Protein AF-A0A7I4YW55-F1 (afdb_monomer_lite)

Radius of gyration: 33.71 Å; chains: 1; bounding box: 64×47×81 Å

Organism: Haemonchus contortus (NCBI:txid6289)

Structure (mmCIF, N/CA/C/O backbone):
data_AF-A0A7I4YW55-F1
#
_entry.id   AF-A0A7I4YW55-F1
#
loop_
_atom_site.group_PDB
_atom_site.id
_atom_site.type_symbol
_atom_site.label_atom_id
_atom_site.label_alt_id
_atom_site.label_comp_id
_atom_site.label_asym_id
_atom_site.label_entity_id
_atom_site.label_seq_id
_atom_site.pdbx_PDB_ins_code
_atom_site.Cartn_x
_atom_site.Cartn_y
_atom_site.Cartn_z
_atom_site.occupancy
_atom_site.B_iso_or_equiv
_atom_site.auth_seq_id
_atom_site.auth_comp_id
_atom_site.auth_asym_id
_atom_site.auth_atom_id
_atom_site.pdbx_PDB_model_num
ATOM 1 N N . MET A 1 1 ? -42.535 26.152 24.241 1.00 32.75 1 MET A N 1
ATOM 2 C CA . MET A 1 1 ? -41.385 25.403 24.798 1.00 32.75 1 MET A CA 1
ATOM 3 C C . MET A 1 1 ? -41.310 24.039 24.128 1.00 32.75 1 MET A C 1
ATOM 5 O O . MET A 1 1 ? -42.158 23.196 24.385 1.00 32.75 1 MET A O 1
ATOM 9 N N . LEU A 1 2 ? -40.357 23.842 23.216 1.00 32.75 2 LEU A N 1
ATOM 10 C CA . LEU A 1 2 ? -40.180 22.578 22.496 1.00 32.75 2 LEU A CA 1
ATOM 11 C C . LEU A 1 2 ? -39.325 21.624 23.342 1.00 32.75 2 LEU A C 1
ATOM 13 O O . LEU A 1 2 ? -38.104 21.754 23.395 1.00 32.75 2 LEU A O 1
ATOM 17 N N . PHE A 1 3 ? -39.969 20.674 24.020 1.00 34.28 3 PHE A N 1
ATOM 18 C CA . PHE A 1 3 ? -39.283 19.547 24.648 1.00 34.28 3 PHE A CA 1
ATOM 19 C C . PHE A 1 3 ? -38.858 18.561 23.559 1.00 34.28 3 PHE A C 1
ATOM 21 O O . PHE A 1 3 ? -39.642 17.727 23.108 1.00 34.28 3 PHE A O 1
ATOM 28 N N . TYR A 1 4 ? -37.603 18.642 23.126 1.00 39.16 4 TYR A N 1
ATOM 29 C CA . TYR A 1 4 ? -37.009 17.585 22.318 1.00 39.16 4 TYR A CA 1
ATOM 30 C C . TYR A 1 4 ? -36.912 16.320 23.177 1.00 39.16 4 TYR A C 1
ATOM 32 O O . TYR A 1 4 ? -36.088 16.223 24.087 1.00 39.16 4 TYR A O 1
ATOM 40 N N . ARG A 1 5 ? -37.770 15.334 22.898 1.00 37.00 5 ARG A N 1
ATOM 41 C CA . ARG A 1 5 ? -37.634 13.971 23.418 1.00 37.00 5 ARG A CA 1
ATOM 42 C C . ARG A 1 5 ? -36.370 13.379 22.796 1.00 37.00 5 ARG A C 1
ATOM 44 O O . ARG A 1 5 ? -36.389 12.927 21.654 1.00 37.00 5 ARG A O 1
ATOM 51 N N . ILE A 1 6 ? -35.255 13.452 23.525 1.00 53.69 6 ILE A N 1
ATOM 52 C CA . ILE A 1 6 ? -33.963 12.906 23.098 1.00 53.69 6 ILE A CA 1
ATOM 53 C C . ILE A 1 6 ? -34.124 11.389 22.997 1.00 53.69 6 ILE A C 1
ATOM 55 O O . ILE A 1 6 ? -34.084 10.665 23.989 1.00 53.69 6 ILE A O 1
ATOM 59 N N . VAL A 1 7 ? -34.351 10.909 21.776 1.00 50.41 7 VAL A N 1
ATOM 60 C CA . VAL A 1 7 ? -34.231 9.496 21.430 1.00 50.41 7 VAL A CA 1
ATOM 61 C C . VAL A 1 7 ? -32.797 9.098 21.755 1.00 50.41 7 VAL A C 1
ATOM 63 O O . VAL A 1 7 ? -31.856 9.651 21.181 1.00 50.41 7 VAL A O 1
ATOM 66 N N . ILE A 1 8 ? -32.626 8.173 22.701 1.00 50.66 8 ILE A N 1
ATOM 67 C CA . ILE A 1 8 ? -31.319 7.627 23.067 1.00 50.66 8 ILE A CA 1
ATOM 68 C C . ILE A 1 8 ? -30.739 6.978 21.808 1.00 50.66 8 ILE A C 1
ATOM 70 O O . ILE A 1 8 ? -31.124 5.876 21.415 1.00 50.66 8 ILE A O 1
ATOM 74 N N . ARG A 1 9 ? -29.829 7.683 21.130 1.00 51.44 9 ARG A N 1
ATOM 75 C CA . ARG A 1 9 ? -29.042 7.090 20.051 1.00 51.44 9 ARG A CA 1
ATOM 76 C C . ARG A 1 9 ? -28.174 5.987 20.666 1.00 51.44 9 ARG A C 1
ATOM 78 O O . ARG A 1 9 ? -27.752 6.079 21.815 1.00 51.44 9 ARG A O 1
ATOM 85 N N . LYS A 1 10 ? -27.877 4.947 19.881 1.00 56.53 10 LYS A N 1
ATOM 86 C CA . LYS A 1 10 ? -27.008 3.808 20.251 1.00 56.53 10 LYS A CA 1
ATOM 87 C C . LYS A 1 10 ? -25.662 4.237 20.869 1.00 56.53 10 LYS A C 1
ATOM 89 O O . LYS A 1 10 ? -25.044 3.461 21.594 1.00 56.53 10 LYS A O 1
ATOM 94 N N . ASP A 1 11 ? -25.233 5.469 20.598 1.00 68.25 11 ASP A N 1
ATOM 95 C CA . ASP A 1 11 ? -24.058 6.102 21.179 1.00 68.25 11 ASP A CA 1
ATOM 96 C C . ASP A 1 11 ? -24.446 7.121 22.268 1.00 68.25 11 ASP A C 1
ATOM 98 O O . ASP A 1 11 ? -25.152 8.094 22.008 1.00 68.25 11 ASP A O 1
ATOM 102 N N . ARG A 1 12 ? -23.976 6.889 23.499 1.00 81.38 12 ARG A N 1
ATOM 103 C CA . ARG A 1 12 ? -24.357 7.643 24.714 1.00 81.38 12 ARG A CA 1
ATOM 104 C C . ARG A 1 12 ? -23.595 8.963 24.883 1.00 81.38 12 ARG A C 1
ATOM 106 O O . ARG A 1 12 ? -24.107 9.916 25.464 1.00 81.38 12 ARG A O 1
ATOM 113 N N . ARG A 1 13 ? -22.371 9.018 24.355 1.00 83.38 13 ARG A N 1
ATOM 114 C CA . ARG A 1 13 ? -21.443 10.152 24.478 1.00 83.38 13 ARG A CA 1
ATOM 115 C C . ARG A 1 13 ? -21.935 11.468 23.858 1.00 83.38 13 ARG A C 1
ATOM 117 O O . ARG A 1 13 ? -21.780 12.489 24.523 1.00 83.38 13 ARG A O 1
ATOM 124 N N . PRO A 1 14 ? -22.544 11.499 22.654 1.00 87.56 14 PRO A N 1
ATOM 125 C CA . PRO A 1 14 ? -23.037 12.755 22.083 1.00 87.56 14 PRO A CA 1
ATOM 126 C C . PRO A 1 14 ? -24.177 13.371 22.903 1.00 87.56 14 PRO A C 1
ATOM 128 O O . PRO A 1 14 ? -24.221 14.586 23.060 1.00 87.56 14 PRO A O 1
ATOM 131 N N . SER A 1 15 ? -25.059 12.554 23.486 1.00 87.00 15 SER A N 1
ATOM 132 C CA . SER A 1 15 ? -26.139 13.047 24.351 1.00 87.00 15 SER A CA 1
ATOM 133 C C . SER A 1 15 ? -25.604 13.653 25.651 1.00 87.00 15 SER A C 1
ATOM 135 O O . SER A 1 15 ? -26.090 14.692 26.084 1.00 87.00 15 SER A O 1
ATOM 137 N N . ILE A 1 16 ? -24.571 13.048 26.249 1.00 87.81 16 ILE A N 1
ATOM 138 C CA . ILE A 1 16 ? -23.888 13.612 27.425 1.00 87.81 16 ILE A CA 1
ATOM 139 C C . ILE A 1 16 ? -23.195 14.931 27.060 1.00 87.81 16 ILE A C 1
ATOM 141 O O . ILE A 1 16 ? -23.304 15.895 27.810 1.00 87.81 16 ILE A O 1
ATOM 145 N N . LEU A 1 17 ? -22.527 14.992 25.903 1.00 88.31 17 LEU A N 1
ATOM 146 C CA . LEU A 1 17 ? -21.853 16.202 25.429 1.00 88.31 17 LEU A CA 1
ATOM 147 C C . LEU A 1 17 ? -22.834 17.360 25.213 1.00 88.31 17 LEU A C 1
ATOM 149 O O . LEU A 1 17 ? -22.568 18.469 25.658 1.00 88.31 17 LEU A O 1
ATOM 153 N N . GLN A 1 18 ? -23.980 17.096 24.582 1.00 88.62 18 GLN A N 1
ATOM 154 C CA . GLN A 1 18 ? -25.014 18.106 24.352 1.00 88.62 18 GLN A CA 1
ATOM 155 C C . GLN A 1 18 ? -25.550 18.685 25.669 1.00 88.62 18 GLN A C 1
ATOM 157 O O . GLN A 1 18 ? -25.711 19.895 25.787 1.00 88.62 18 GLN A O 1
ATOM 162 N N . LEU A 1 19 ? -25.793 17.832 26.668 1.00 88.06 19 LEU A N 1
ATOM 163 C CA . LEU A 1 19 ? -26.261 18.274 27.984 1.00 88.06 19 LEU A CA 1
ATOM 164 C C . LEU A 1 19 ? -25.170 19.000 28.780 1.00 88.06 19 LEU A C 1
ATOM 166 O O . LEU A 1 19 ? -25.476 19.918 29.534 1.00 88.06 19 LEU A O 1
ATOM 170 N N . LEU A 1 20 ? -23.904 18.622 28.599 1.00 87.56 20 LEU A N 1
ATOM 171 C CA . LEU A 1 20 ? -22.777 19.320 29.211 1.00 87.56 20 LEU A CA 1
ATOM 172 C C . LEU A 1 20 ? -22.567 20.716 28.605 1.00 87.56 20 LEU A C 1
ATOM 174 O O . LEU A 1 20 ? -22.292 21.652 29.346 1.00 87.56 20 LEU A O 1
ATOM 178 N N . LEU A 1 21 ? -22.742 20.868 27.287 1.00 87.50 21 LEU A N 1
ATOM 179 C CA . LEU A 1 21 ? -22.741 22.175 26.613 1.00 87.50 21 LEU A CA 1
ATOM 180 C C . LEU A 1 21 ? -23.926 23.049 27.045 1.00 87.50 21 LEU A C 1
ATOM 182 O O . LEU A 1 21 ? -23.800 24.265 27.086 1.00 87.50 21 LEU A O 1
ATOM 186 N N . ALA A 1 22 ? -25.052 22.432 27.405 1.00 87.69 22 ALA A N 1
ATOM 187 C CA . ALA A 1 22 ? -26.197 23.100 28.023 1.00 87.69 22 ALA A CA 1
ATOM 188 C C . ALA A 1 22 ? -26.031 23.321 29.546 1.00 87.69 22 ALA A C 1
ATOM 190 O O . ALA A 1 22 ? -27.024 23.514 30.243 1.00 87.69 22 ALA A O 1
ATOM 191 N N . GLU A 1 23 ? -24.801 23.222 30.069 1.00 86.25 23 GLU A N 1
ATOM 192 C CA . GLU A 1 23 ? -24.417 23.453 31.474 1.00 86.25 23 GLU A CA 1
ATOM 193 C C . GLU A 1 23 ? -25.184 22.615 32.515 1.00 86.25 23 GLU A C 1
ATOM 195 O O . GLU A 1 23 ? -25.274 22.955 33.698 1.00 86.25 23 GLU A O 1
ATOM 200 N N . CYS A 1 24 ? -25.717 21.459 32.113 1.00 84.56 24 CYS A N 1
ATOM 201 C CA . CYS A 1 24 ? -26.419 20.573 33.033 1.00 84.56 24 CYS A CA 1
ATOM 202 C C . CYS A 1 24 ? -25.446 19.883 34.000 1.00 84.56 24 CYS A C 1
ATOM 204 O O . CYS A 1 24 ? -24.388 19.375 33.621 1.00 84.56 24 CYS A O 1
ATOM 206 N N . THR A 1 25 ? -25.843 19.767 35.269 1.00 88.75 25 THR A N 1
ATOM 207 C CA . THR A 1 25 ? -25.059 19.019 36.262 1.00 88.75 25 THR A CA 1
ATOM 208 C C . THR A 1 25 ? -25.064 17.513 35.970 1.00 88.75 25 THR A C 1
ATOM 210 O O . THR A 1 25 ? -26.047 16.952 35.486 1.00 88.75 25 THR A O 1
ATOM 213 N N . ALA A 1 26 ? -23.991 16.805 36.342 1.00 86.75 26 ALA A N 1
ATOM 214 C CA . ALA A 1 26 ? -23.861 15.359 36.105 1.00 86.75 26 ALA A CA 1
ATOM 215 C C . ALA A 1 26 ? -25.024 14.529 36.695 1.00 86.75 26 ALA A C 1
ATOM 217 O O . ALA A 1 26 ? -25.443 13.530 36.110 1.00 86.75 26 ALA A O 1
ATOM 218 N N . LYS A 1 27 ? -25.596 14.966 37.828 1.00 89.81 27 LYS A N 1
ATOM 219 C CA . LYS A 1 27 ? -26.788 14.345 38.432 1.00 89.81 27 LYS A CA 1
ATOM 220 C C . LYS A 1 27 ? -28.056 14.560 37.594 1.00 89.81 27 LYS A C 1
ATOM 222 O O . LYS A 1 27 ? -28.891 13.661 37.533 1.00 89.81 27 LYS A O 1
ATOM 227 N N . ALA A 1 28 ? -28.203 15.717 36.946 1.00 88.62 28 ALA A N 1
ATOM 228 C CA . ALA A 1 28 ? -29.314 15.987 36.034 1.00 88.62 28 ALA A CA 1
ATOM 229 C C . ALA A 1 28 ? -29.208 15.119 34.770 1.00 88.62 28 ALA A C 1
ATOM 231 O O . ALA A 1 28 ? -30.182 14.476 34.387 1.00 88.62 28 ALA A O 1
ATOM 232 N N . ILE A 1 29 ? -27.998 14.991 34.212 1.00 87.69 29 ILE A N 1
ATOM 233 C CA . ILE A 1 29 ? -27.707 14.107 33.071 1.00 87.69 29 ILE A CA 1
ATOM 234 C C . ILE A 1 29 ? -28.051 12.649 33.403 1.00 87.69 29 ILE A C 1
ATOM 236 O O . ILE A 1 29 ? -28.692 11.966 32.606 1.00 87.69 29 ILE A O 1
ATOM 240 N N . PHE A 1 30 ? -27.677 12.182 34.598 1.00 87.69 30 PHE A N 1
ATOM 241 C CA . PHE A 1 30 ? -28.049 10.857 35.101 1.00 87.69 30 PHE A CA 1
ATOM 242 C C . PHE A 1 30 ? -29.569 10.654 35.119 1.00 87.69 30 PHE A C 1
ATOM 244 O O . PHE A 1 30 ? -30.058 9.670 34.565 1.00 87.69 30 PHE A O 1
ATOM 251 N N . LYS A 1 31 ? -30.322 11.590 35.713 1.00 87.94 31 LYS A N 1
ATOM 252 C CA . LYS A 1 31 ? -31.788 11.496 35.805 1.00 87.94 31 LYS A CA 1
ATOM 253 C C . LYS A 1 31 ? -32.455 11.504 34.429 1.00 87.94 31 LYS A C 1
ATOM 255 O O . LYS A 1 31 ? -33.430 10.790 34.224 1.00 87.94 31 LYS A O 1
ATOM 260 N N . GLN A 1 32 ? -31.922 12.294 33.501 1.00 86.44 32 GLN A N 1
ATOM 261 C CA . GLN A 1 32 ? -32.500 12.485 32.175 1.00 86.44 32 GLN A CA 1
ATOM 262 C C . GLN A 1 32 ? -32.184 11.335 31.210 1.00 86.44 32 GLN A C 1
ATOM 264 O O . GLN A 1 32 ? -33.057 10.928 30.449 1.00 86.44 32 GLN A O 1
ATOM 269 N N . LEU A 1 33 ? -30.954 10.808 31.231 1.00 84.25 33 LEU A N 1
ATOM 270 C CA . LEU A 1 33 ? -30.512 9.750 30.311 1.00 84.25 33 LEU A CA 1
ATOM 271 C C . LEU A 1 33 ? -30.589 8.335 30.905 1.00 84.25 33 LEU A C 1
ATOM 273 O O . LEU A 1 33 ? -30.395 7.371 30.168 1.00 84.25 33 LEU A O 1
ATOM 277 N N . GLN A 1 34 ? -30.827 8.194 32.215 1.00 86.50 34 GLN A N 1
ATOM 278 C CA . GLN A 1 34 ? -30.825 6.914 32.944 1.00 86.50 34 GLN A CA 1
ATOM 279 C C . GLN A 1 34 ? -29.538 6.082 32.737 1.00 86.50 34 GLN A C 1
ATOM 281 O O . GLN A 1 34 ? -29.551 4.854 32.688 1.00 86.50 34 GLN A O 1
ATOM 286 N N . ILE A 1 35 ? -28.392 6.755 32.608 1.00 85.81 35 ILE A N 1
ATOM 287 C CA . ILE A 1 35 ? -27.061 6.138 32.467 1.00 85.81 35 ILE A CA 1
ATOM 288 C C . ILE A 1 35 ? -26.389 6.109 33.842 1.00 85.81 35 ILE A C 1
ATOM 290 O O . ILE A 1 35 ? -26.510 7.101 34.547 1.00 85.81 35 ILE A O 1
ATOM 294 N N . PRO A 1 36 ? -25.618 5.070 34.226 1.00 90.56 36 PRO A N 1
ATOM 295 C CA . PRO A 1 36 ? -24.902 5.049 35.501 1.00 90.56 36 PRO A CA 1
ATOM 296 C C . PRO A 1 36 ? -24.058 6.306 35.747 1.00 90.56 36 PRO A C 1
ATOM 298 O O . PRO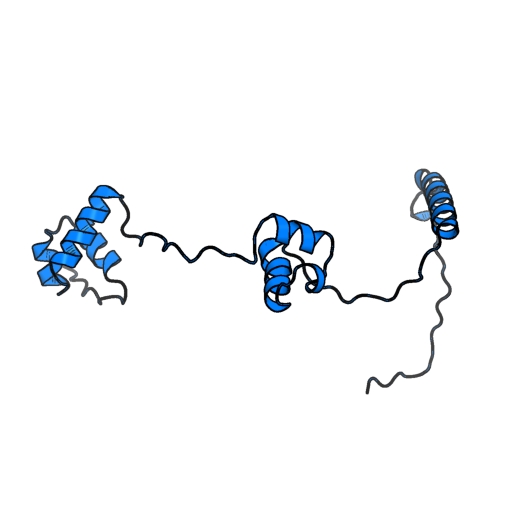 A 1 36 ? -23.274 6.726 34.893 1.00 90.56 36 PRO A O 1
ATOM 301 N N . LEU A 1 37 ? -24.162 6.864 36.956 1.00 90.31 37 LEU A N 1
ATOM 302 C CA . LEU A 1 37 ? -23.520 8.129 37.328 1.00 90.31 37 LEU A CA 1
ATOM 303 C C . LEU A 1 37 ? -21.990 8.086 37.146 1.00 90.31 37 LEU A C 1
ATOM 305 O O . LEU A 1 37 ? -21.386 9.062 36.710 1.00 90.31 37 LEU A O 1
ATOM 309 N N . ARG A 1 38 ? -21.370 6.923 37.391 1.00 93.00 38 ARG A N 1
ATOM 310 C CA . ARG A 1 38 ? -19.937 6.678 37.154 1.00 93.00 38 ARG A CA 1
ATOM 311 C C . ARG A 1 38 ? -19.536 6.903 35.694 1.00 93.00 38 ARG A C 1
ATOM 313 O O . ARG A 1 38 ? -18.486 7.474 35.431 1.00 93.00 38 ARG A O 1
ATOM 320 N N . THR A 1 39 ? -20.361 6.465 34.744 1.00 89.94 39 THR A N 1
ATOM 321 C CA . THR A 1 39 ? -20.100 6.660 33.312 1.00 89.94 39 THR A CA 1
ATOM 322 C C . THR A 1 39 ? -20.184 8.135 32.946 1.00 89.94 39 THR A C 1
ATOM 324 O O . THR A 1 39 ? -19.297 8.625 32.256 1.00 89.94 39 THR A O 1
ATOM 327 N N . VAL A 1 40 ? -21.186 8.849 33.475 1.00 91.00 40 VAL A N 1
ATOM 328 C CA . VAL A 1 40 ? -21.323 10.299 33.279 1.00 91.00 40 VAL A CA 1
ATOM 329 C C . VAL A 1 40 ? -20.085 11.020 33.809 1.00 91.00 40 VAL A C 1
ATOM 331 O O . VAL A 1 40 ? -19.465 11.764 33.063 1.00 91.00 40 VAL A O 1
ATOM 334 N N . TYR A 1 41 ? -19.655 10.751 35.045 1.00 93.12 41 TYR A N 1
ATOM 335 C CA . TYR A 1 41 ? -18.443 11.369 35.596 1.00 93.12 41 TYR A CA 1
ATOM 336 C C . TYR A 1 41 ? -17.180 11.052 34.789 1.00 93.12 41 TYR A C 1
ATOM 338 O O . TYR A 1 41 ? -16.393 11.958 34.532 1.00 93.12 41 TYR A O 1
ATOM 346 N N . ASN A 1 42 ? -16.996 9.805 34.348 1.00 91.25 42 ASN A N 1
ATOM 347 C CA . ASN A 1 42 ? -15.840 9.428 33.533 1.00 91.25 42 ASN A CA 1
ATOM 348 C C . ASN A 1 42 ? -15.805 10.185 32.197 1.00 91.25 42 ASN A C 1
ATOM 350 O O . ASN A 1 42 ? -14.746 10.667 31.801 1.00 91.25 42 ASN A O 1
ATOM 354 N N . ASP A 1 43 ? -16.945 10.302 31.511 1.00 90.00 43 ASP A N 1
ATOM 355 C CA . ASP A 1 43 ? -17.036 11.030 30.243 1.00 90.00 43 ASP A CA 1
ATOM 356 C C . ASP A 1 43 ? -16.856 12.548 30.460 1.00 90.00 43 ASP A C 1
ATOM 358 O O . ASP A 1 43 ? -16.118 13.189 29.713 1.00 90.00 43 ASP A O 1
ATOM 362 N N . VAL A 1 44 ? -17.443 13.122 31.519 1.00 90.62 44 VAL A N 1
ATOM 363 C CA . VAL A 1 44 ? -17.267 14.541 31.886 1.00 90.62 44 VAL A CA 1
ATOM 364 C C . VAL A 1 44 ? -15.805 14.862 32.204 1.00 90.62 44 VAL A C 1
ATOM 366 O O . VAL A 1 44 ? -15.269 15.837 31.681 1.00 90.62 44 VAL A O 1
ATOM 369 N N . ASN A 1 45 ? -15.146 14.052 33.034 1.00 91.50 45 ASN A N 1
ATOM 370 C CA . ASN A 1 45 ? -13.741 14.258 33.396 1.00 91.50 45 ASN A CA 1
ATOM 371 C C . ASN A 1 45 ? -12.838 14.128 32.169 1.00 91.50 45 ASN A C 1
ATOM 373 O O . ASN A 1 45 ? -12.007 14.994 31.919 1.00 91.50 45 ASN A O 1
ATOM 377 N N . LYS A 1 46 ? -13.081 13.117 31.332 1.00 90.19 46 LYS A N 1
ATOM 378 C CA . LYS A 1 46 ? -12.368 12.953 30.066 1.00 90.19 46 LYS A CA 1
ATOM 379 C C . LYS A 1 46 ? -12.523 14.172 29.152 1.00 90.19 46 LYS A C 1
ATOM 381 O O . LYS A 1 46 ? -11.543 14.593 28.541 1.00 90.19 46 LYS A O 1
ATOM 386 N N . TYR A 1 47 ? -13.727 14.735 29.043 1.00 89.88 47 TYR A N 1
ATOM 387 C CA . TYR A 1 47 ? -13.953 15.938 28.243 1.00 89.88 47 TYR A CA 1
ATOM 388 C C . TYR A 1 47 ? -13.212 17.150 28.808 1.00 89.88 47 TYR A C 1
ATOM 390 O O . TYR A 1 47 ? -12.607 17.890 28.043 1.00 89.88 47 TYR A O 1
ATOM 398 N N . LYS A 1 48 ? -13.187 17.315 30.134 1.00 89.50 48 LYS A N 1
ATOM 399 C CA . LYS A 1 48 ? -12.393 18.368 30.784 1.00 89.50 48 LYS A CA 1
ATOM 400 C C . LYS A 1 48 ? -10.891 18.214 30.522 1.00 89.50 48 LYS A C 1
ATOM 402 O O . LYS A 1 48 ? -10.209 19.212 30.346 1.00 89.50 48 LYS A O 1
ATOM 407 N N . GLU A 1 49 ? -10.388 16.982 30.474 1.00 90.12 49 GLU A N 1
ATOM 408 C CA . GLU A 1 49 ? -8.967 16.690 30.241 1.00 90.12 49 GLU A CA 1
ATOM 409 C C . GLU A 1 49 ? -8.551 16.799 28.764 1.00 90.12 49 GLU A C 1
ATOM 411 O O . GLU A 1 49 ? -7.475 17.299 28.460 1.00 90.12 49 GLU A O 1
ATOM 416 N N . THR A 1 50 ? -9.369 16.284 27.838 1.00 86.88 50 THR A N 1
ATOM 417 C CA . THR A 1 50 ? -8.981 16.088 26.421 1.00 86.88 50 THR A CA 1
ATOM 418 C C . THR A 1 50 ? -9.725 17.030 25.462 1.00 86.88 50 THR A C 1
ATOM 420 O O . THR A 1 50 ? -9.407 17.074 24.277 1.00 86.88 50 THR A O 1
ATOM 423 N N . GLY A 1 51 ? -10.774 17.724 25.920 1.00 85.88 51 GLY A N 1
ATOM 424 C CA . GLY A 1 51 ? -11.664 18.543 25.081 1.00 85.88 51 GLY A CA 1
ATOM 425 C C . GLY A 1 51 ? -12.513 17.743 24.084 1.00 85.88 51 GLY A C 1
ATOM 426 O O . GLY A 1 51 ? -13.255 18.316 23.292 1.00 85.88 51 GLY A O 1
ATOM 427 N N . THR A 1 52 ? -12.413 16.409 24.092 1.00 86.38 52 THR A N 1
ATOM 428 C CA . THR A 1 52 ? -13.063 15.525 23.120 1.00 86.38 52 THR A CA 1
ATOM 429 C C . THR A 1 52 ? -13.711 14.326 23.806 1.00 86.38 52 THR A C 1
ATOM 431 O O . THR A 1 52 ? -13.166 13.709 24.724 1.00 86.38 52 THR A O 1
ATOM 434 N N . MET A 1 53 ? -14.906 13.965 23.334 1.00 83.88 53 MET A N 1
ATOM 435 C CA . MET A 1 53 ? -15.622 12.771 23.797 1.00 83.88 53 MET A CA 1
ATOM 436 C C . MET A 1 53 ? -15.263 11.512 22.994 1.00 83.88 53 MET A C 1
ATOM 438 O O . MET A 1 53 ? -15.658 10.406 23.378 1.00 83.88 53 MET A O 1
ATOM 442 N N . GLU A 1 54 ? -14.473 11.635 21.924 1.00 83.25 54 GLU A N 1
ATOM 443 C CA . GLU A 1 54 ? -14.084 10.521 21.053 1.00 83.25 54 GLU A CA 1
ATOM 444 C C . GLU A 1 54 ? -13.287 9.445 21.793 1.00 83.25 54 GLU A C 1
ATOM 446 O O . GLU A 1 54 ? -12.472 9.723 22.673 1.00 83.25 54 GLU A O 1
ATOM 451 N N . GLY A 1 55 ? -13.552 8.173 21.492 1.00 78.38 55 GLY A N 1
ATOM 452 C CA . GLY A 1 55 ? -12.831 7.059 22.109 1.00 78.38 55 GLY A CA 1
ATOM 453 C C . GLY A 1 55 ? -11.332 7.121 21.807 1.00 78.38 55 GLY A C 1
ATOM 454 O O . GLY A 1 55 ? -10.942 7.424 20.685 1.00 78.38 55 GLY A O 1
ATOM 455 N N . LYS A 1 56 ? -10.485 6.778 22.788 1.00 80.00 56 LYS A N 1
ATOM 456 C CA . LYS A 1 56 ? -9.048 6.618 22.527 1.00 80.00 56 LYS A CA 1
ATOM 457 C C . LYS A 1 56 ? -8.847 5.506 21.486 1.00 80.00 56 LYS A C 1
ATOM 459 O O . LYS A 1 56 ? -9.521 4.469 21.588 1.00 80.00 56 LYS A O 1
ATOM 464 N N . PRO A 1 57 ? -7.935 5.681 20.514 1.00 80.31 57 PRO A N 1
ATOM 465 C CA . PRO A 1 57 ? -7.611 4.617 19.578 1.00 80.31 57 PRO A CA 1
ATOM 466 C C . PRO A 1 57 ? -7.105 3.407 20.365 1.00 80.31 57 PRO A C 1
ATOM 468 O O . PRO A 1 57 ? -6.292 3.529 21.280 1.00 80.31 57 PRO A O 1
ATOM 471 N N . LYS A 1 58 ? -7.630 2.224 20.045 1.00 85.06 58 LYS A N 1
ATOM 472 C CA . LYS A 1 58 ? -7.199 0.990 20.704 1.00 85.06 58 LYS A CA 1
ATOM 473 C C . LYS A 1 58 ? -5.835 0.583 20.159 1.00 85.06 58 LYS A C 1
ATOM 475 O O . LYS A 1 58 ? -5.668 0.463 18.946 1.00 85.06 58 LYS A O 1
ATOM 480 N N . ASN A 1 59 ? -4.897 0.291 21.055 1.00 82.88 59 ASN A N 1
ATOM 481 C CA . ASN A 1 59 ? -3.639 -0.337 20.673 1.00 82.88 59 ASN A CA 1
ATOM 482 C C . ASN A 1 59 ? -3.918 -1.782 20.242 1.00 82.88 59 ASN A C 1
ATOM 484 O O . ASN A 1 59 ? -4.464 -2.581 21.003 1.00 82.88 59 ASN A O 1
ATOM 488 N N . GLY A 1 60 ? -3.591 -2.099 18.991 1.00 83.00 60 GLY A N 1
ATOM 489 C CA . GLY A 1 60 ? -3.662 -3.457 18.459 1.00 83.00 60 GLY A CA 1
ATOM 490 C C . GLY A 1 60 ? -2.383 -4.251 18.732 1.00 83.00 60 GLY A C 1
ATOM 491 O O . GLY A 1 60 ? -1.362 -3.701 19.140 1.00 83.00 60 GLY A O 1
ATOM 492 N N . LYS A 1 61 ? -2.418 -5.556 18.444 1.00 84.75 61 LYS A N 1
ATOM 493 C CA . LYS A 1 61 ? -1.227 -6.417 18.494 1.00 84.75 61 LYS A CA 1
ATOM 494 C C . LYS A 1 61 ? -0.195 -5.973 17.437 1.00 84.75 61 LYS A C 1
ATOM 496 O O . LYS A 1 61 ? -0.596 -5.708 16.297 1.00 84.75 61 LYS A O 1
ATOM 501 N N . PRO A 1 62 ? 1.114 -5.933 17.757 1.00 79.75 62 PRO A N 1
ATOM 502 C CA . PRO A 1 62 ? 2.147 -5.616 16.774 1.00 79.75 62 PRO A CA 1
ATOM 503 C C . PRO A 1 62 ? 2.160 -6.637 15.630 1.00 79.75 62 PRO A C 1
ATOM 505 O O . PRO A 1 62 ? 1.968 -7.840 15.828 1.00 79.75 62 PRO A O 1
ATOM 508 N N . LYS A 1 63 ? 2.374 -6.151 14.404 1.00 79.88 63 LYS A N 1
ATOM 509 C CA . LYS A 1 63 ? 2.373 -6.980 13.192 1.00 79.88 63 LYS A CA 1
ATOM 510 C C . LYS A 1 63 ? 3.770 -7.552 12.941 1.00 79.88 63 LYS A C 1
ATOM 512 O O . LYS A 1 63 ? 4.679 -6.806 12.604 1.00 79.88 63 LYS A O 1
ATOM 517 N N . SER A 1 64 ? 3.915 -8.875 13.037 1.00 77.19 64 SER A N 1
ATOM 518 C CA . SER A 1 64 ? 5.189 -9.576 12.788 1.00 77.19 64 SER A CA 1
ATOM 519 C C . SER A 1 64 ? 5.508 -9.725 11.291 1.00 77.19 64 SER A C 1
ATOM 521 O O . SER A 1 64 ? 6.621 -9.453 10.863 1.00 77.19 64 SER A O 1
ATOM 523 N N . ALA A 1 65 ? 4.514 -10.049 10.458 1.00 76.62 65 ALA A N 1
ATOM 524 C CA . ALA A 1 65 ? 4.728 -10.301 9.028 1.00 76.62 65 ALA A CA 1
ATOM 525 C C . ALA A 1 65 ? 4.937 -9.033 8.174 1.00 76.62 65 ALA A C 1
ATOM 527 O O . ALA A 1 65 ? 5.055 -9.132 6.960 1.00 76.62 65 ALA A O 1
ATOM 528 N N . THR A 1 66 ? 4.904 -7.834 8.758 1.00 80.75 66 THR A N 1
ATOM 529 C CA . THR A 1 66 ? 4.917 -6.561 8.014 1.00 80.75 66 THR A CA 1
ATOM 530 C C . THR A 1 66 ? 6.011 -5.628 8.516 1.00 80.75 66 THR A C 1
ATOM 532 O O . THR A 1 66 ? 5.827 -4.415 8.620 1.00 80.75 66 THR A O 1
ATOM 535 N N . THR A 1 67 ? 7.160 -6.195 8.866 1.00 87.50 67 THR A N 1
ATOM 536 C CA . THR A 1 67 ? 8.357 -5.401 9.140 1.00 87.50 67 THR A CA 1
ATOM 537 C C . THR A 1 67 ? 8.854 -4.734 7.855 1.00 87.50 67 THR A C 1
ATOM 539 O O . THR A 1 67 ? 8.604 -5.205 6.742 1.00 87.50 67 THR A O 1
ATOM 542 N N . LYS A 1 68 ? 9.561 -3.606 7.995 1.00 88.31 68 LYS A N 1
ATOM 543 C CA . LYS A 1 68 ? 10.078 -2.834 6.850 1.00 88.31 68 LYS A CA 1
ATOM 544 C C . LYS A 1 68 ? 10.996 -3.672 5.954 1.00 88.31 68 LYS A C 1
ATOM 546 O O . LYS A 1 68 ? 10.942 -3.541 4.736 1.00 88.31 68 LYS A O 1
ATOM 551 N N . GLU A 1 69 ? 11.788 -4.553 6.556 1.00 88.19 69 GLU A N 1
ATOM 552 C CA . GLU A 1 69 ? 12.695 -5.470 5.859 1.00 88.19 69 GLU A CA 1
ATOM 553 C C . GLU A 1 69 ? 11.933 -6.456 4.977 1.00 88.19 69 GLU A C 1
ATOM 555 O O . GLU A 1 69 ? 12.208 -6.558 3.785 1.00 88.19 69 GLU A O 1
ATOM 560 N N . ILE A 1 70 ? 10.899 -7.100 5.524 1.00 87.44 70 ILE A N 1
ATOM 561 C CA . ILE A 1 70 ? 10.030 -8.007 4.772 1.00 87.44 70 ILE A CA 1
ATOM 562 C C . ILE A 1 70 ? 9.364 -7.278 3.601 1.00 87.44 70 ILE A C 1
ATOM 564 O O . ILE A 1 70 ? 9.329 -7.790 2.483 1.00 87.44 70 ILE A O 1
ATOM 568 N N . VAL A 1 71 ? 8.845 -6.068 3.838 1.00 88.38 71 VAL A N 1
ATOM 569 C CA . VAL A 1 71 ? 8.211 -5.263 2.782 1.00 88.38 71 VAL A CA 1
ATOM 570 C C . VAL A 1 71 ? 9.215 -4.929 1.677 1.00 88.38 71 VAL A C 1
ATOM 572 O O . VAL A 1 71 ? 8.864 -4.993 0.497 1.00 88.38 71 VAL A O 1
ATOM 575 N N . LYS A 1 72 ? 10.466 -4.618 2.038 1.00 89.31 72 LYS A N 1
ATOM 576 C CA . LYS A 1 72 ? 11.550 -4.379 1.079 1.00 89.31 72 LYS A CA 1
ATOM 577 C C . LYS A 1 72 ? 11.860 -5.636 0.262 1.00 89.31 72 LYS A C 1
ATOM 579 O O . LYS A 1 72 ? 11.885 -5.553 -0.963 1.00 89.31 72 LYS A O 1
ATOM 584 N N . ILE A 1 73 ? 11.995 -6.795 0.910 1.00 87.69 73 ILE A N 1
ATOM 585 C CA . ILE A 1 73 ? 12.250 -8.072 0.227 1.00 87.69 73 ILE A CA 1
ATOM 586 C C . ILE A 1 73 ? 11.118 -8.400 -0.753 1.00 87.69 73 ILE A C 1
ATOM 588 O O . ILE A 1 73 ? 11.392 -8.714 -1.906 1.00 87.69 73 ILE A O 1
ATOM 592 N N . ILE A 1 74 ? 9.853 -8.266 -0.337 1.00 87.06 74 ILE A N 1
ATOM 593 C CA . ILE A 1 74 ? 8.685 -8.539 -1.197 1.00 87.06 74 ILE A CA 1
ATOM 594 C C . ILE A 1 74 ? 8.622 -7.577 -2.391 1.00 87.06 74 ILE A C 1
ATOM 596 O O . ILE A 1 74 ? 8.188 -7.967 -3.477 1.00 87.06 74 ILE A O 1
ATOM 600 N N . ARG A 1 75 ? 9.054 -6.323 -2.214 1.00 85.88 75 ARG A N 1
ATOM 601 C CA . ARG A 1 75 ? 9.117 -5.338 -3.301 1.00 85.88 75 ARG A CA 1
ATOM 602 C C . ARG A 1 75 ? 10.154 -5.717 -4.360 1.00 85.88 75 ARG A C 1
ATOM 604 O O . ARG A 1 75 ? 9.904 -5.500 -5.542 1.00 85.88 75 ARG A O 1
ATOM 611 N N . GLU A 1 76 ? 11.300 -6.249 -3.944 1.00 85.81 76 GLU A N 1
ATOM 612 C CA . GLU A 1 76 ? 12.395 -6.644 -4.843 1.00 85.81 76 GLU A CA 1
ATOM 613 C C . GLU A 1 76 ? 12.161 -8.021 -5.476 1.00 85.81 76 GLU A C 1
ATOM 615 O O . GLU A 1 76 ? 12.411 -8.224 -6.664 1.00 85.81 76 GLU A O 1
ATOM 620 N N . LYS A 1 77 ? 11.664 -8.972 -4.685 1.00 76.19 77 LYS A N 1
ATOM 621 C CA . LYS A 1 77 ? 11.406 -10.354 -5.077 1.00 76.19 77 LYS A CA 1
ATOM 622 C C . LYS A 1 77 ? 9.966 -10.673 -4.704 1.00 76.19 77 LYS A C 1
ATOM 624 O O . LYS A 1 77 ? 9.664 -10.944 -3.545 1.00 76.19 77 LYS A O 1
ATOM 629 N N . ILE A 1 78 ? 9.068 -10.646 -5.689 1.00 66.56 78 ILE A N 1
ATOM 630 C CA . ILE A 1 78 ? 7.647 -10.989 -5.515 1.00 66.56 78 ILE A CA 1
ATOM 631 C C . ILE A 1 78 ? 7.525 -12.511 -5.301 1.00 66.56 78 ILE A C 1
ATOM 633 O O . ILE A 1 78 ? 7.051 -13.242 -6.166 1.00 66.56 78 ILE A O 1
ATOM 637 N N . ALA A 1 79 ? 8.019 -13.020 -4.173 1.00 65.81 79 ALA A N 1
ATOM 638 C CA . ALA A 1 79 ? 8.049 -14.444 -3.865 1.00 65.81 79 ALA A CA 1
ATOM 639 C C . ALA A 1 79 ? 7.903 -14.674 -2.356 1.00 65.81 79 ALA A C 1
ATOM 641 O O . ALA A 1 79 ? 8.799 -14.377 -1.569 1.00 65.81 79 ALA A O 1
ATOM 642 N N . ALA A 1 80 ? 6.761 -15.241 -1.961 1.00 62.06 80 ALA A N 1
ATOM 643 C CA . ALA A 1 80 ? 6.463 -15.603 -0.574 1.00 62.06 80 ALA A CA 1
ATOM 644 C C . ALA A 1 80 ? 7.383 -16.709 -0.031 1.00 62.06 80 ALA A C 1
ATOM 646 O O . ALA A 1 80 ? 7.715 -16.719 1.153 1.00 62.06 80 ALA A O 1
ATOM 647 N N . THR A 1 81 ? 7.830 -17.604 -0.916 1.00 65.69 81 THR A N 1
ATOM 648 C CA . THR A 1 81 ? 8.674 -18.760 -0.586 1.00 65.69 81 THR A CA 1
ATOM 649 C C . THR A 1 81 ? 10.017 -18.364 0.014 1.00 65.69 81 THR A C 1
ATOM 651 O O . THR A 1 81 ? 10.544 -19.093 0.844 1.00 65.69 81 THR A O 1
ATOM 654 N N . LEU A 1 82 ? 10.548 -17.193 -0.345 1.00 63.81 82 LEU A N 1
ATOM 655 C CA . LEU A 1 82 ? 11.855 -16.732 0.126 1.00 63.81 82 LEU A CA 1
ATOM 656 C C . LEU A 1 82 ? 11.849 -16.239 1.575 1.00 63.81 82 LEU A C 1
ATOM 658 O O . LEU A 1 82 ? 12.906 -16.160 2.186 1.00 63.81 82 LEU A O 1
ATOM 662 N N . VAL A 1 83 ? 10.683 -15.868 2.108 1.00 73.31 83 VAL A N 1
ATOM 663 C CA . VAL A 1 83 ? 10.585 -15.147 3.390 1.00 73.31 83 VAL A CA 1
ATOM 664 C C . VAL A 1 83 ? 9.873 -15.982 4.463 1.00 73.31 83 VAL A C 1
ATOM 666 O O . VAL A 1 83 ? 9.696 -15.524 5.585 1.00 73.31 83 VAL A O 1
ATOM 669 N N . GLY A 1 84 ? 9.440 -17.209 4.143 1.00 82.19 84 GLY A N 1
ATOM 670 C CA . GLY A 1 84 ? 8.692 -18.059 5.081 1.00 82.19 84 GLY A CA 1
ATOM 671 C C . GLY A 1 84 ? 7.325 -17.479 5.471 1.00 82.19 84 GLY A C 1
ATOM 672 O O . GLY A 1 84 ? 6.767 -17.815 6.512 1.00 82.19 84 GLY A O 1
ATOM 673 N N . ILE A 1 85 ? 6.777 -16.575 4.653 1.00 84.44 85 ILE A N 1
ATOM 674 C CA . ILE A 1 85 ? 5.516 -15.880 4.925 1.00 84.44 85 ILE A CA 1
ATOM 675 C C . ILE A 1 85 ? 4.399 -16.540 4.129 1.00 84.44 85 ILE A C 1
ATOM 677 O O . ILE A 1 85 ? 4.565 -16.886 2.961 1.00 84.44 85 ILE A O 1
ATOM 681 N N . SER A 1 86 ? 3.213 -16.647 4.731 1.00 87.88 86 SER A N 1
ATOM 682 C CA . SER A 1 86 ? 2.037 -17.126 4.005 1.00 87.88 86 SER A CA 1
ATOM 683 C C . SER A 1 86 ? 1.722 -16.253 2.782 1.00 87.88 86 SER A C 1
ATOM 685 O O . SER A 1 86 ? 1.769 -15.018 2.834 1.00 87.88 86 SER A O 1
ATOM 687 N N . ALA A 1 87 ? 1.302 -16.888 1.685 1.00 87.25 87 ALA A N 1
ATOM 688 C CA . ALA A 1 87 ? 0.921 -16.191 0.454 1.00 87.25 87 ALA A CA 1
ATOM 689 C C . ALA A 1 87 ? -0.154 -15.110 0.689 1.00 87.25 87 ALA A C 1
ATOM 691 O O . ALA A 1 87 ? -0.116 -14.042 0.079 1.00 87.25 87 ALA A O 1
ATOM 692 N N . ARG A 1 88 ? -1.075 -15.339 1.638 1.00 89.38 88 ARG A N 1
ATOM 693 C CA . ARG A 1 88 ? -2.106 -14.366 2.033 1.00 89.38 88 ARG A CA 1
ATOM 694 C C . ARG A 1 88 ? -1.510 -13.086 2.620 1.00 89.38 88 ARG A C 1
ATOM 696 O O . ARG A 1 88 ? -1.978 -11.992 2.304 1.00 89.38 88 ARG A O 1
ATOM 703 N N . SER A 1 89 ? -0.507 -13.209 3.485 1.00 88.94 89 SER A N 1
ATOM 704 C CA . SER A 1 89 ? 0.171 -12.049 4.068 1.00 88.94 89 SER A CA 1
ATOM 705 C C . SER A 1 89 ? 0.966 -11.287 3.01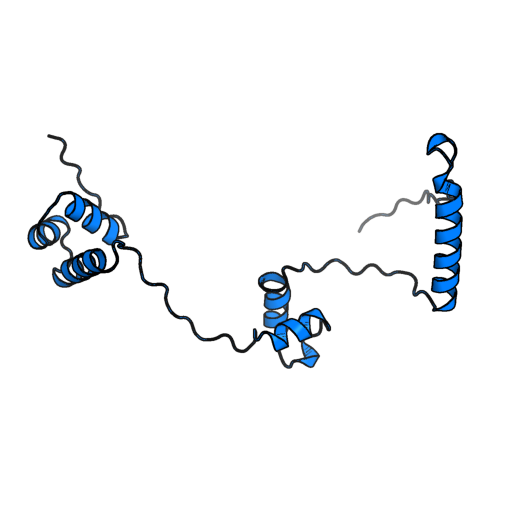2 1.00 88.94 89 SER A C 1
ATOM 707 O O . SER A 1 89 ? 0.894 -10.061 2.988 1.00 88.94 89 SER A O 1
ATOM 709 N N . VAL A 1 90 ? 1.622 -11.988 2.083 1.00 88.75 90 VAL A N 1
ATOM 710 C CA . VAL A 1 90 ? 2.288 -11.349 0.937 1.00 88.75 90 VAL A CA 1
ATOM 711 C C . VAL A 1 90 ? 1.287 -10.594 0.070 1.00 88.75 90 VAL A C 1
ATOM 713 O O . VAL A 1 90 ? 1.510 -9.422 -0.216 1.00 88.75 90 VAL 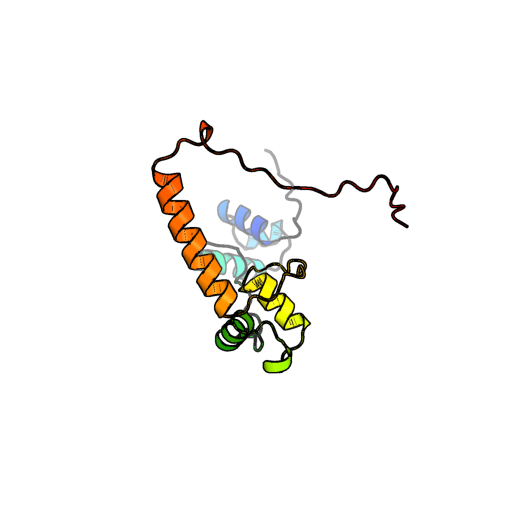A O 1
ATOM 716 N N . GLY A 1 91 ? 0.145 -11.204 -0.262 1.00 89.12 91 GLY A N 1
ATOM 717 C CA . GLY A 1 91 ? -0.926 -10.533 -1.000 1.00 89.12 91 GLY A CA 1
ATOM 718 C C . GLY A 1 91 ? -1.384 -9.243 -0.315 1.00 89.12 91 GLY A C 1
ATOM 719 O O . GLY A 1 91 ? -1.429 -8.196 -0.956 1.00 89.12 91 GLY A O 1
ATOM 720 N N . ARG A 1 92 ? -1.616 -9.279 1.007 1.00 90.06 92 ARG A N 1
ATOM 721 C CA . ARG A 1 92 ? -1.943 -8.076 1.793 1.00 90.06 92 ARG A CA 1
ATOM 722 C C . ARG A 1 92 ? -0.841 -7.024 1.718 1.00 90.06 92 ARG A C 1
ATOM 724 O O . ARG A 1 92 ? -1.152 -5.859 1.525 1.00 90.06 92 ARG A O 1
ATOM 731 N N . ILE A 1 93 ? 0.427 -7.408 1.844 1.00 90.38 93 ILE A N 1
ATOM 732 C CA . ILE A 1 93 ? 1.556 -6.470 1.757 1.00 90.38 93 ILE A CA 1
ATOM 733 C C . ILE A 1 93 ? 1.598 -5.798 0.382 1.00 90.38 93 ILE A C 1
ATOM 735 O O . ILE A 1 93 ? 1.702 -4.574 0.304 1.00 90.38 93 ILE A O 1
ATOM 739 N N . VAL A 1 94 ? 1.447 -6.575 -0.690 1.00 90.12 94 VAL A N 1
ATOM 740 C CA . VAL A 1 94 ? 1.422 -6.072 -2.068 1.00 90.12 94 VAL A CA 1
ATOM 741 C C . VAL A 1 94 ? 0.278 -5.072 -2.262 1.00 90.12 94 VAL A C 1
ATOM 743 O O . VAL A 1 94 ? 0.516 -3.972 -2.759 1.00 90.12 94 VAL A O 1
ATOM 746 N N . THR A 1 95 ? -0.937 -5.394 -1.810 1.00 90.94 95 THR A N 1
ATOM 747 C CA . THR A 1 95 ? -2.107 -4.529 -2.028 1.00 90.94 95 THR A CA 1
ATOM 748 C C . THR A 1 95 ? -2.182 -3.339 -1.069 1.00 90.94 95 THR A C 1
ATOM 750 O O . THR A 1 95 ? -2.513 -2.240 -1.498 1.00 90.94 95 THR A O 1
ATOM 753 N N . SER A 1 96 ? -1.903 -3.519 0.227 1.00 90.44 96 SER A N 1
ATOM 754 C CA . SER A 1 96 ? -2.121 -2.477 1.244 1.00 90.44 96 SER A CA 1
ATOM 755 C C . SER A 1 96 ? -0.888 -1.616 1.502 1.00 90.44 96 SER A C 1
ATOM 757 O O . SER A 1 96 ? -1.022 -0.407 1.676 1.00 90.44 96 SER A O 1
ATOM 759 N N . HIS A 1 97 ? 0.306 -2.219 1.539 1.00 89.81 97 HIS A N 1
ATOM 760 C CA . HIS A 1 97 ? 1.548 -1.507 1.857 1.00 89.81 97 HIS A CA 1
ATOM 761 C C . HIS A 1 97 ? 2.254 -0.991 0.607 1.00 89.81 97 HIS A C 1
ATOM 763 O O . HIS A 1 97 ? 2.654 0.169 0.579 1.00 89.81 97 HIS A O 1
ATOM 769 N N . LEU A 1 98 ? 2.381 -1.824 -0.430 1.00 90.00 98 LEU A N 1
ATOM 770 C CA . LEU A 1 98 ? 3.019 -1.427 -1.689 1.00 90.00 98 LEU A CA 1
ATOM 771 C C . LEU A 1 98 ? 2.041 -0.770 -2.671 1.00 90.00 98 LEU A C 1
ATOM 773 O O . LEU A 1 98 ? 2.485 -0.135 -3.622 1.00 90.00 98 LEU A O 1
ATOM 777 N N . ARG A 1 99 ? 0.726 -0.902 -2.434 1.00 91.81 99 ARG A N 1
ATOM 778 C CA . ARG A 1 99 ? -0.344 -0.386 -3.308 1.00 91.81 99 ARG A CA 1
ATOM 779 C C . ARG A 1 99 ? -0.186 -0.836 -4.765 1.00 91.81 99 ARG A C 1
ATOM 781 O O . ARG A 1 99 ? -0.517 -0.106 -5.695 1.00 91.81 99 ARG A O 1
ATOM 788 N N . LEU A 1 100 ? 0.331 -2.046 -4.958 1.00 88.88 100 LEU A N 1
ATOM 789 C CA . LEU A 1 100 ? 0.521 -2.651 -6.268 1.00 88.88 100 LEU A CA 1
ATOM 790 C C . LEU A 1 100 ? -0.689 -3.510 -6.628 1.00 88.88 100 LEU A C 1
ATOM 792 O O . LEU A 1 100 ? -1.306 -4.148 -5.772 1.00 88.88 100 LEU A O 1
ATOM 796 N N . ARG A 1 101 ? -0.990 -3.562 -7.925 1.00 86.62 101 ARG A N 1
ATOM 797 C CA . ARG A 1 101 ? -1.995 -4.456 -8.496 1.00 86.62 101 ARG A CA 1
ATOM 798 C C . ARG A 1 101 ? -1.305 -5.488 -9.375 1.00 86.62 101 ARG A C 1
ATOM 800 O O . ARG A 1 101 ? -0.405 -5.148 -10.141 1.00 86.62 101 ARG A O 1
ATOM 807 N N . SER A 1 102 ? -1.726 -6.744 -9.273 1.00 80.69 102 SER A N 1
ATOM 808 C CA . SER A 1 102 ? -1.281 -7.781 -10.196 1.00 80.69 102 SER A CA 1
ATOM 809 C C . SER A 1 102 ? -1.900 -7.537 -11.572 1.00 80.69 102 SER A C 1
ATOM 811 O O . SER A 1 102 ? -3.119 -7.523 -11.735 1.00 80.69 102 SER A O 1
ATOM 813 N N . TYR A 1 103 ? -1.047 -7.337 -12.572 1.00 83.56 103 TYR A N 1
ATOM 814 C CA . TYR A 1 103 ? -1.452 -7.352 -13.973 1.00 83.56 103 TYR A CA 1
ATOM 815 C C . TYR A 1 103 ? -1.260 -8.750 -14.555 1.00 83.56 103 TYR A C 1
ATOM 817 O O . TYR A 1 103 ? -0.390 -9.507 -14.117 1.00 83.56 103 TYR A O 1
ATOM 825 N N . LYS A 1 104 ? -2.056 -9.089 -15.573 1.00 85.50 104 LYS A N 1
ATOM 826 C CA . LYS A 1 104 ? -1.860 -10.324 -16.337 1.00 85.50 104 LYS A CA 1
ATOM 827 C C . LYS A 1 104 ? -0.489 -10.269 -17.010 1.00 85.50 104 LYS A C 1
ATOM 829 O O . LYS A 1 104 ? -0.220 -9.362 -17.798 1.00 85.50 104 LYS A O 1
ATOM 834 N N . ILE A 1 105 ? 0.364 -11.245 -16.712 1.00 83.12 105 ILE A N 1
ATOM 835 C CA . ILE A 1 105 ? 1.667 -11.381 -17.363 1.00 83.12 105 ILE A CA 1
ATOM 836 C C . ILE A 1 105 ? 1.413 -11.721 -18.834 1.00 83.12 105 ILE A C 1
ATOM 838 O O . ILE A 1 105 ? 0.840 -12.765 -19.150 1.00 83.12 105 ILE A O 1
ATOM 842 N N . ARG A 1 106 ? 1.811 -10.826 -19.742 1.00 87.25 106 ARG A N 1
ATOM 843 C CA . ARG A 1 106 ? 1.806 -11.102 -21.181 1.00 87.25 106 ARG A CA 1
ATOM 844 C C . ARG A 1 106 ? 3.127 -11.760 -21.554 1.00 87.25 106 ARG A C 1
ATOM 846 O O . ARG A 1 106 ? 4.189 -11.280 -21.160 1.00 87.25 106 ARG A O 1
ATOM 853 N N . LYS A 1 107 ? 3.062 -12.847 -22.323 1.00 89.69 107 LYS A N 1
ATOM 854 C CA . LYS A 1 107 ? 4.259 -13.431 -22.931 1.00 89.69 107 LYS A CA 1
ATOM 855 C C . LYS A 1 107 ? 4.834 -12.398 -23.901 1.00 89.69 107 LYS A C 1
ATOM 857 O O . LYS A 1 107 ? 4.113 -11.863 -24.736 1.00 89.69 107 LYS A O 1
ATOM 862 N N . ALA A 1 108 ? 6.117 -12.103 -23.758 1.00 87.56 108 ALA A N 1
ATOM 863 C CA . ALA A 1 108 ? 6.852 -11.221 -24.649 1.00 87.56 108 ALA A CA 1
ATOM 864 C C . ALA A 1 108 ? 8.099 -11.949 -25.145 1.00 87.56 108 ALA A C 1
ATOM 866 O O . ALA A 1 108 ? 8.603 -12.862 -24.489 1.00 87.56 108 ALA A O 1
ATOM 867 N N . HIS A 1 109 ? 8.609 -11.532 -26.299 1.00 91.31 109 HIS A N 1
ATOM 868 C CA . HIS A 1 109 ? 9.837 -12.097 -26.834 1.00 91.31 109 HIS A CA 1
ATOM 869 C C . HIS A 1 109 ? 11.031 -11.793 -25.910 1.00 91.31 109 HIS A C 1
ATOM 871 O O . HIS A 1 109 ? 11.293 -10.635 -25.568 1.00 91.31 109 HIS A O 1
ATOM 877 N N . MET A 1 110 ? 11.769 -12.834 -25.516 1.00 93.69 110 MET A N 1
ATOM 878 C CA . MET A 1 110 ? 12.927 -12.711 -24.634 1.00 93.69 110 MET A CA 1
ATOM 879 C C . MET A 1 110 ? 14.113 -12.089 -25.382 1.00 93.69 110 MET A C 1
ATOM 881 O O . MET A 1 110 ? 14.756 -12.724 -26.211 1.00 93.69 110 MET A O 1
ATOM 885 N N . LEU A 1 111 ? 14.430 -10.830 -25.073 1.00 95.06 111 LEU A N 1
ATOM 886 C CA . LEU A 1 111 ? 15.510 -10.110 -25.748 1.00 95.06 111 LEU A CA 1
ATOM 887 C C . LEU A 1 111 ? 16.893 -10.516 -25.234 1.00 95.06 111 LEU A C 1
ATOM 889 O O . LEU A 1 111 ? 17.230 -10.280 -24.069 1.00 95.06 111 LEU A O 1
ATOM 893 N N . THR A 1 112 ? 17.743 -10.994 -26.142 1.00 97.25 112 THR A N 1
ATOM 894 C CA . THR A 1 112 ? 19.172 -11.209 -25.872 1.00 97.25 112 THR A CA 1
ATOM 895 C C . THR A 1 112 ? 19.925 -9.879 -25.715 1.00 97.25 112 THR A C 1
ATOM 897 O O . THR A 1 112 ? 19.474 -8.822 -26.172 1.00 97.25 112 THR A O 1
ATOM 900 N N . LYS A 1 113 ? 21.116 -9.906 -25.094 1.00 97.50 113 LYS A N 1
ATOM 901 C CA . LYS A 1 113 ? 21.965 -8.705 -24.923 1.00 97.50 113 LYS A CA 1
ATOM 902 C C . LYS A 1 113 ? 22.261 -8.012 -26.262 1.00 97.50 113 LYS A C 1
ATOM 904 O O . LYS A 1 113 ? 22.158 -6.788 -26.355 1.00 97.50 113 LYS A O 1
ATOM 909 N N . ARG A 1 114 ? 22.553 -8.792 -27.312 1.00 97.62 114 ARG A N 1
ATOM 910 C CA . ARG A 1 114 ? 22.791 -8.283 -28.673 1.00 97.62 114 ARG A CA 1
ATOM 911 C C . ARG A 1 114 ? 21.566 -7.547 -29.215 1.00 97.62 114 ARG A C 1
ATOM 913 O O . ARG A 1 114 ? 21.692 -6.409 -29.660 1.00 97.62 114 ARG A O 1
ATOM 920 N N . MET A 1 115 ? 20.378 -8.144 -29.104 1.00 97.50 115 MET A N 1
ATOM 921 C CA . MET A 1 115 ? 19.129 -7.530 -29.572 1.00 97.50 115 MET A CA 1
ATOM 922 C C . MET A 1 115 ? 18.817 -6.224 -28.842 1.00 97.50 115 MET A C 1
ATOM 924 O O . MET A 1 115 ? 18.406 -5.255 -29.481 1.00 97.50 115 MET A O 1
ATOM 928 N N . LYS A 1 116 ? 19.059 -6.162 -27.524 1.00 97.31 116 LYS A N 1
ATOM 929 C CA . LYS A 1 116 ? 18.909 -4.923 -26.743 1.00 97.31 116 LYS A CA 1
ATOM 930 C C . LYS A 1 116 ? 19.824 -3.815 -27.270 1.00 97.31 116 LYS A C 1
ATOM 932 O O . LYS A 1 116 ? 19.345 -2.708 -27.508 1.00 97.31 116 LYS A O 1
ATOM 937 N N . LYS A 1 117 ? 21.103 -4.122 -27.531 1.00 97.81 117 LYS A N 1
ATOM 938 C CA . LYS A 1 117 ? 22.072 -3.156 -28.083 1.00 97.81 117 LYS A CA 1
ATOM 939 C C . LYS A 1 117 ? 21.640 -2.647 -29.462 1.00 97.81 117 LYS A C 1
ATOM 941 O O . LYS A 1 117 ? 21.616 -1.439 -29.687 1.00 97.81 117 LYS A O 1
ATOM 946 N N . THR A 1 118 ? 21.230 -3.545 -30.359 1.00 97.62 118 THR A N 1
ATOM 947 C CA . THR A 1 118 ? 20.748 -3.169 -31.697 1.00 97.62 118 THR A CA 1
ATOM 948 C C . THR A 1 118 ? 19.480 -2.318 -31.631 1.00 97.62 118 THR A C 1
ATOM 950 O O . THR A 1 118 ? 19.398 -1.297 -32.314 1.00 97.62 118 THR A O 1
ATOM 953 N N . ARG A 1 119 ? 18.501 -2.689 -30.792 1.00 96.94 119 ARG A N 1
ATOM 954 C CA . ARG A 1 119 ? 17.276 -1.897 -30.601 1.00 96.94 119 ARG A CA 1
ATOM 955 C C . ARG A 1 119 ? 17.586 -0.503 -30.060 1.00 96.94 119 ARG A C 1
ATOM 957 O O . ARG A 1 119 ? 17.038 0.46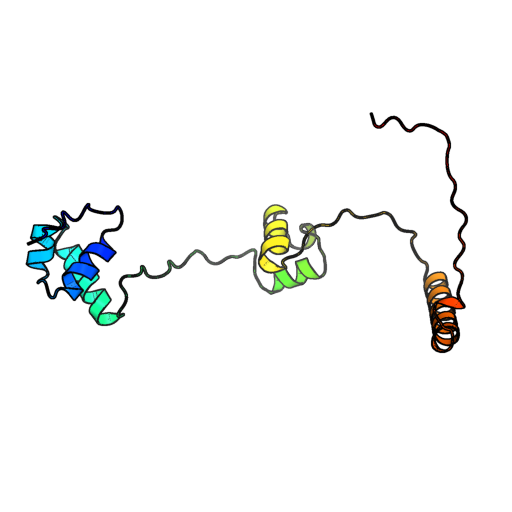2 -30.581 1.00 96.94 119 ARG A O 1
ATOM 964 N N . PHE A 1 120 ? 18.488 -0.392 -29.085 1.00 97.31 120 PHE A N 1
ATOM 965 C CA . PHE A 1 120 ? 18.891 0.895 -28.516 1.00 97.31 120 PHE A CA 1
ATOM 966 C C . PHE A 1 120 ? 19.562 1.808 -29.552 1.00 97.31 120 PHE A C 1
ATOM 968 O O . PHE A 1 120 ? 19.199 2.979 -29.658 1.00 97.31 120 PHE A O 1
ATOM 975 N N . LYS A 1 121 ? 20.474 1.263 -30.373 1.00 97.50 121 LYS A N 1
ATOM 976 C CA . LYS A 1 121 ? 21.107 2.006 -31.476 1.00 97.50 121 LYS A CA 1
ATOM 977 C C . LYS A 1 121 ? 20.062 2.517 -32.478 1.00 97.50 121 LYS A C 1
ATOM 979 O O . LYS A 1 121 ? 19.971 3.722 -32.698 1.00 97.50 121 LYS A O 1
ATOM 984 N N . ARG A 1 122 ? 19.195 1.625 -32.978 1.00 96.44 122 ARG A N 1
ATOM 985 C CA . ARG A 1 122 ? 18.114 1.975 -33.922 1.00 96.44 122 ARG A CA 1
ATOM 986 C C . ARG A 1 122 ? 17.117 2.982 -33.343 1.00 96.44 122 ARG A C 1
ATOM 988 O O . ARG A 1 122 ? 16.526 3.752 -34.091 1.00 96.44 122 ARG A O 1
ATOM 995 N N . PHE A 1 123 ? 16.866 2.941 -32.033 1.00 95.44 123 PHE A N 1
ATOM 996 C CA . PHE A 1 123 ? 16.005 3.908 -31.349 1.00 95.44 123 PHE A CA 1
ATOM 997 C C . PHE A 1 123 ? 16.642 5.298 -31.327 1.00 95.44 123 PHE A C 1
ATOM 999 O O . PHE A 1 123 ? 15.992 6.266 -31.707 1.00 95.44 123 PHE A O 1
ATOM 1006 N N . ARG A 1 124 ? 17.923 5.400 -30.952 1.00 95.50 124 ARG A N 1
ATOM 1007 C CA . ARG A 1 124 ? 18.657 6.675 -30.953 1.00 95.50 124 ARG A CA 1
ATOM 1008 C C . ARG A 1 124 ? 18.746 7.294 -32.346 1.00 95.50 124 ARG A C 1
ATOM 1010 O O . ARG A 1 124 ? 18.555 8.497 -32.477 1.00 95.50 124 ARG A O 1
ATOM 1017 N N . GLU A 1 125 ? 19.005 6.486 -33.369 1.00 93.50 125 GLU A N 1
ATOM 1018 C CA . GLU A 1 125 ? 19.030 6.937 -34.768 1.00 93.50 125 GLU A CA 1
ATOM 1019 C C . GLU A 1 125 ? 17.654 7.442 -35.221 1.00 93.50 125 GLU A C 1
ATOM 1021 O O . GLU A 1 125 ? 17.555 8.534 -35.778 1.00 93.50 125 GLU A O 1
ATOM 1026 N N . ARG A 1 126 ? 16.581 6.700 -34.907 1.00 89.12 126 ARG A N 1
ATOM 1027 C CA . ARG A 1 126 ? 15.206 7.133 -35.196 1.00 89.12 126 ARG A CA 1
ATOM 1028 C C . ARG A 1 126 ? 14.843 8.430 -34.484 1.00 89.12 126 ARG A C 1
ATOM 1030 O O . ARG A 1 126 ? 14.297 9.316 -35.125 1.00 89.12 126 ARG A O 1
ATOM 1037 N N . LEU A 1 127 ? 15.192 8.578 -33.206 1.00 91.38 127 LEU A N 1
ATOM 1038 C CA . LEU A 1 127 ? 14.954 9.821 -32.470 1.00 91.38 127 LEU A CA 1
ATOM 1039 C C . LEU A 1 127 ? 15.630 11.029 -33.128 1.00 91.38 127 LEU A C 1
ATOM 1041 O O . LEU A 1 127 ? 14.998 12.070 -33.238 1.00 91.38 127 LEU A O 1
ATOM 1045 N N . LYS A 1 128 ? 16.881 10.894 -33.590 1.00 89.81 128 LYS A N 1
ATOM 1046 C CA . LYS A 1 128 ? 17.588 11.977 -34.299 1.00 89.81 128 LYS A CA 1
ATOM 1047 C C . LYS A 1 128 ? 16.924 12.333 -35.628 1.00 89.81 128 LYS A C 1
ATOM 1049 O O . LYS A 1 128 ? 16.823 13.502 -35.973 1.00 89.81 128 LYS A O 1
ATOM 1054 N N . ARG A 1 129 ? 16.471 11.329 -36.381 1.00 85.56 129 ARG A N 1
ATOM 1055 C CA . ARG A 1 129 ? 15.763 11.561 -37.646 1.00 85.56 129 ARG A CA 1
ATOM 1056 C C . ARG A 1 129 ? 14.423 12.263 -37.410 1.00 85.56 129 ARG A C 1
ATOM 1058 O O . ARG A 1 129 ? 14.075 13.179 -38.140 1.00 85.56 129 ARG A O 1
ATOM 1065 N N . PHE A 1 130 ? 13.696 11.855 -36.372 1.00 86.31 130 PHE A N 1
ATOM 1066 C CA . PHE A 1 130 ? 12.386 12.417 -36.050 1.00 86.31 130 PHE A CA 1
ATOM 1067 C C . PHE A 1 130 ? 12.437 13.730 -35.271 1.00 86.31 130 PHE A C 1
ATOM 1069 O O . PHE A 1 130 ? 11.436 14.431 -35.248 1.00 86.31 130 PHE A O 1
ATOM 1076 N N . SER A 1 131 ? 13.573 14.118 -34.684 1.00 86.12 131 SER A N 1
ATOM 1077 C CA . SER A 1 131 ? 13.679 15.425 -34.021 1.00 86.12 131 SER A CA 1
ATOM 1078 C C . SER A 1 131 ? 13.566 16.605 -34.990 1.00 86.12 131 SER A C 1
ATOM 1080 O O . SER A 1 131 ? 13.285 17.711 -34.550 1.00 86.12 131 SER A O 1
ATOM 1082 N N . GLN A 1 132 ? 13.806 16.380 -36.286 1.00 83.06 132 GLN A N 1
ATOM 1083 C CA . GLN A 1 132 ? 13.719 17.402 -37.337 1.00 83.06 132 GLN A CA 1
ATOM 1084 C C . GLN A 1 132 ? 12.478 17.249 -38.232 1.00 83.06 132 GLN A C 1
ATOM 1086 O O . GLN A 1 132 ? 12.154 18.170 -38.973 1.00 83.06 132 GLN A O 1
ATOM 1091 N N . ALA A 1 133 ? 11.795 16.102 -38.186 1.00 80.56 133 ALA A N 1
ATOM 1092 C CA . ALA A 1 133 ? 10.650 15.811 -39.045 1.00 80.56 133 ALA A CA 1
ATOM 1093 C C . ALA A 1 133 ? 9.337 16.256 -38.387 1.00 80.56 133 ALA A C 1
ATOM 1095 O O . ALA A 1 133 ? 9.169 16.116 -37.170 1.00 80.56 133 ALA A O 1
ATOM 1096 N N . ARG A 1 134 ? 8.373 16.741 -39.179 1.00 80.44 134 ARG A N 1
ATOM 1097 C CA . ARG A 1 134 ? 7.004 16.952 -38.689 1.00 80.44 134 ARG A CA 1
ATOM 1098 C C . ARG A 1 134 ? 6.265 15.615 -38.712 1.00 80.44 134 ARG A C 1
ATOM 1100 O O . ARG A 1 134 ? 6.583 14.725 -39.493 1.00 80.44 134 ARG A O 1
ATOM 1107 N N . HIS A 1 135 ? 5.253 15.463 -37.859 1.00 78.62 135 HIS A N 1
ATOM 1108 C CA . HIS A 1 135 ? 4.452 14.232 -37.807 1.00 78.62 135 HIS A CA 1
ATOM 1109 C C . HIS A 1 135 ? 3.796 13.889 -39.159 1.00 78.62 135 HIS A C 1
ATOM 1111 O O . HIS A 1 135 ? 3.595 12.717 -39.451 1.00 78.62 135 HIS A O 1
ATOM 1117 N N . SER A 1 136 ? 3.514 14.904 -39.984 1.00 82.19 136 SER A N 1
ATOM 1118 C CA . SER A 1 136 ? 2.980 14.785 -41.345 1.00 82.19 136 SER A CA 1
ATOM 1119 C C . SER A 1 136 ? 3.934 14.116 -42.334 1.00 82.19 136 SER A C 1
ATOM 1121 O O . SER A 1 136 ? 3.487 13.596 -43.349 1.00 82.19 136 SER A O 1
ATOM 1123 N N . ASP A 1 137 ? 5.234 14.110 -42.041 1.00 85.50 137 ASP A N 1
ATOM 1124 C CA . ASP A 1 137 ? 6.276 13.641 -42.962 1.00 85.50 137 ASP A CA 1
ATOM 1125 C C . ASP A 1 137 ? 6.620 12.161 -42.714 1.00 85.50 137 ASP A C 1
ATOM 1127 O O . ASP A 1 137 ? 7.519 11.597 -43.342 1.00 85.50 137 ASP A O 1
ATOM 1131 N N . ILE A 1 138 ? 5.941 11.527 -41.750 1.00 85.56 138 ILE A N 1
ATOM 1132 C CA . ILE A 1 138 ? 6.255 10.188 -41.261 1.00 85.56 138 ILE A CA 1
ATOM 1133 C C . ILE A 1 138 ? 5.040 9.287 -41.454 1.00 85.56 138 ILE A C 1
ATOM 1135 O O . ILE A 1 138 ? 4.073 9.347 -40.698 1.00 85.56 138 ILE A O 1
ATOM 1139 N N . LEU A 1 139 ? 5.134 8.387 -42.429 1.00 87.81 139 LEU A N 1
ATOM 1140 C CA . LEU A 1 139 ? 4.175 7.305 -42.607 1.00 87.81 139 LEU A CA 1
ATOM 1141 C C . LEU A 1 139 ? 4.721 6.028 -41.961 1.00 87.81 139 LEU A C 1
ATOM 1143 O O . LEU A 1 139 ? 5.785 5.534 -42.336 1.00 87.81 139 LEU A O 1
ATOM 1147 N N . PHE A 1 140 ? 3.986 5.487 -40.990 1.00 87.00 140 PHE A N 1
ATOM 1148 C CA . PHE A 1 140 ? 4.243 4.153 -40.455 1.00 87.00 140 PHE A CA 1
ATOM 1149 C C . PHE A 1 140 ? 3.296 3.162 -41.125 1.00 87.00 140 PHE A C 1
ATOM 1151 O O . PHE A 1 140 ? 2.085 3.245 -40.935 1.00 87.00 140 PHE A O 1
ATOM 1158 N N . THR A 1 141 ? 3.854 2.226 -41.887 1.00 92.00 141 THR A N 1
ATOM 1159 C CA . THR A 1 141 ? 3.129 1.077 -42.428 1.00 92.00 141 THR A CA 1
ATOM 1160 C C . THR A 1 141 ? 3.559 -0.187 -41.695 1.00 92.00 141 THR A C 1
ATOM 1162 O O . THR A 1 141 ? 4.721 -0.331 -41.307 1.00 92.00 141 THR A O 1
ATOM 1165 N N . ASP A 1 142 ? 2.612 -1.091 -41.487 1.00 91.81 142 ASP A N 1
ATOM 1166 C CA . ASP A 1 142 ? 2.877 -2.445 -41.016 1.00 91.81 142 ASP A CA 1
ATOM 1167 C C . ASP A 1 142 ? 1.938 -3.399 -41.748 1.00 91.81 142 ASP A C 1
ATOM 1169 O O . ASP A 1 142 ? 0.826 -3.019 -42.128 1.00 91.81 142 ASP A O 1
ATOM 1173 N N . GLU A 1 143 ? 2.394 -4.625 -41.956 1.00 89.25 143 GLU A N 1
ATOM 1174 C CA . GLU A 1 143 ? 1.571 -5.672 -42.543 1.00 89.25 143 GLU A CA 1
ATOM 1175 C C . GLU A 1 143 ? 0.825 -6.383 -41.415 1.00 89.25 143 GLU A C 1
ATOM 1177 O O . GLU A 1 143 ? 1.423 -6.884 -40.462 1.00 89.25 143 GLU A O 1
ATOM 1182 N N . CYS A 1 144 ? -0.502 -6.423 -41.508 1.00 84.19 144 CYS A N 1
ATOM 1183 C CA . CYS A 1 144 ? -1.335 -7.156 -40.566 1.00 84.19 144 CYS A CA 1
ATOM 1184 C C . CYS A 1 144 ? -1.986 -8.336 -41.285 1.00 84.19 144 CYS A C 1
ATOM 1186 O O . CYS A 1 144 ? -2.601 -8.172 -42.338 1.00 84.19 144 CYS A O 1
ATOM 1188 N N . LEU A 1 145 ? -1.866 -9.528 -40.703 1.00 84.50 145 LEU A N 1
ATOM 1189 C CA . LEU A 1 145 ? -2.587 -10.706 -41.168 1.00 84.50 145 LEU A CA 1
ATOM 1190 C C . LEU A 1 145 ? -4.037 -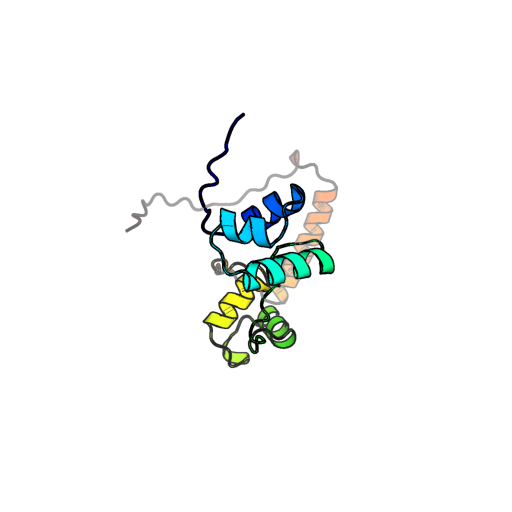10.611 -40.685 1.00 84.50 145 LEU A C 1
ATOM 1192 O O . LEU A 1 145 ? -4.313 -10.774 -39.497 1.00 84.50 145 LEU A O 1
ATOM 1196 N N . PHE A 1 146 ? -4.962 -10.363 -41.607 1.00 79.69 146 PHE A N 1
ATOM 1197 C CA . PHE A 1 146 ? -6.393 -10.478 -41.347 1.00 79.69 146 PHE A CA 1
ATOM 1198 C C . PHE A 1 146 ? -6.836 -11.886 -41.738 1.00 79.69 146 PHE A C 1
ATOM 1200 O O . PHE A 1 146 ? -6.848 -12.230 -42.917 1.00 79.69 146 PHE A O 1
ATOM 1207 N N . SER A 1 147 ? -7.153 -12.722 -40.750 1.00 81.50 147 SER A N 1
ATOM 1208 C CA . SER A 1 147 ? -7.763 -14.027 -41.014 1.00 81.50 147 SER A CA 1
ATOM 1209 C C . SER A 1 147 ? -9.262 -13.837 -41.255 1.00 81.50 147 SER A C 1
ATOM 1211 O O . SER A 1 147 ? -9.923 -13.116 -40.508 1.00 81.50 147 SER A O 1
ATOM 1213 N N . THR A 1 148 ? -9.789 -14.463 -42.308 1.00 81.19 148 THR A N 1
ATOM 1214 C CA . THR A 1 148 ? -11.226 -14.494 -42.626 1.00 81.19 148 THR A CA 1
ATOM 1215 C C . THR A 1 148 ? -11.995 -15.521 -41.797 1.00 81.19 148 THR A C 1
ATOM 1217 O O . THR A 1 148 ? -13.223 -15.552 -41.854 1.00 81.19 148 THR A O 1
ATOM 1220 N N . ASP A 1 149 ? -11.294 -16.362 -41.034 1.00 76.62 149 ASP A N 1
ATOM 1221 C CA . ASP A 1 149 ? -11.907 -17.451 -40.286 1.00 76.62 149 ASP A CA 1
ATOM 1222 C C . ASP A 1 149 ? -12.596 -16.926 -39.021 1.00 76.62 149 ASP A C 1
ATOM 1224 O O . ASP A 1 149 ? -12.029 -16.179 -38.217 1.00 76.62 149 ASP A O 1
ATOM 1228 N N . GLN A 1 150 ? -13.850 -17.335 -38.833 1.00 70.56 150 GLN A N 1
ATOM 1229 C CA . GLN A 1 150 ? -14.661 -16.951 -37.685 1.00 70.56 150 GLN A CA 1
ATOM 1230 C C . GLN A 1 150 ? -14.207 -17.745 -36.448 1.00 70.56 150 GLN A C 1
ATOM 1232 O O . GLN A 1 150 ? -14.454 -18.944 -36.337 1.00 70.56 150 GLN A O 1
ATOM 1237 N N . PHE A 1 151 ? -13.536 -17.090 -35.496 1.00 69.94 151 PHE A N 1
ATOM 1238 C CA . PHE A 1 151 ? -13.192 -17.716 -34.216 1.00 69.94 151 PHE A CA 1
ATOM 1239 C C . PHE A 1 151 ? -14.438 -17.764 -33.317 1.00 69.94 151 PHE A C 1
ATOM 1241 O O . PHE A 1 151 ? -14.866 -16.745 -32.769 1.00 69.94 151 PHE A O 1
ATOM 1248 N N . LEU A 1 152 ? -15.034 -18.948 -33.161 1.00 68.56 152 LEU A N 1
ATOM 1249 C CA . LEU A 1 152 ? -16.046 -19.205 -32.135 1.00 68.56 152 LEU A CA 1
ATOM 1250 C C . LEU A 1 152 ? -15.362 -19.184 -30.761 1.00 68.56 152 LEU A C 1
ATOM 1252 O O . LEU A 1 152 ? -14.564 -20.063 -30.441 1.00 68.56 152 LEU A O 1
ATOM 1256 N N . ASN A 1 153 ? -15.665 -18.171 -29.946 1.00 61.22 153 ASN A N 1
ATOM 1257 C CA . ASN A 1 153 ? -15.306 -18.176 -28.529 1.00 61.22 153 ASN A CA 1
ATOM 1258 C C . ASN A 1 153 ? -16.238 -19.156 -27.802 1.00 61.22 153 ASN A C 1
ATOM 1260 O O . ASN A 1 153 ? -17.303 -18.753 -27.335 1.00 61.22 153 ASN A O 1
ATOM 1264 N N . THR A 1 154 ? -15.866 -20.434 -27.764 1.00 48.00 154 THR A N 1
ATOM 1265 C CA . THR A 1 154 ? -16.453 -21.423 -26.843 1.00 48.00 154 THR A CA 1
ATOM 1266 C C . THR A 1 154 ? -15.973 -21.201 -25.420 1.00 48.00 154 THR A C 1
ATOM 1268 O O . THR A 1 154 ? -14.751 -20.959 -25.262 1.00 48.00 154 THR A O 1
#

InterPro domains:
  IPR009057 Homedomain-like superfamily [SSF46689] (10-95)
  IPR036388 Winged helix-like DNA-binding domain superfamily [G3DSA:1.10.10.10] (7-54)

Foldseek 3Di:
DDDDPPDCDPDNLVLLVVVVVVVDDLVRSCVNVVDPSVVSVVQVVCCVVPVDSDDDDDDDDDDPCDDPVNLVCCVVPVDCVVPVHDPVSSVCSCCPVVVHDDDDDDDDDDDDPVNVVVVVVVVVVVCVVVVPDDPVVDDDDDDDDDDPDDDDPD

pLDDT: mean 83.09, st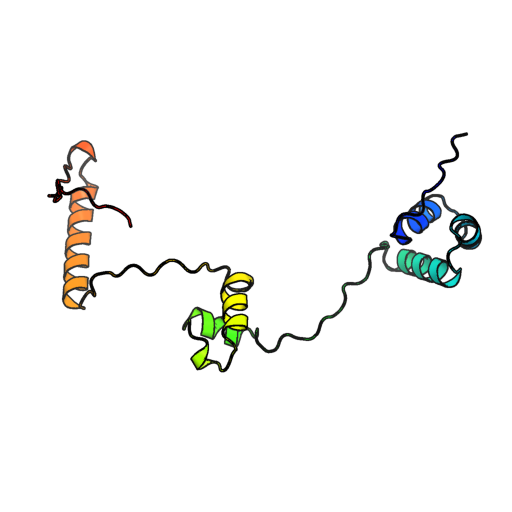d 13.1, range [32.75, 97.81]

Sequence (154 aa):
MLFYRIVIRKDRRPSILQLLLAECTAKAIFKQLQIPLRTVYNDVNKYKETGTMEGKPKNGKPKSATTKEIVKIIREKIAATLVGISARSVGRIVTSHLRLRSYKIRKAHMLTKRMKKTRFKRFRERLKRFSQARHSDILFTDECLFSTDQFLNT

Secondary structure (DSSP, 8-state):
---------S-SHHHHHHHHHTT--HHHHHHHH---HHHHHHHHHHHHHHS--SPPPPPPPP-STT-HHHHHHHHHS--GGGTT--HHHHHHIIIIIS---PPP--------HHHHHHHHHHHHHHHHHHTSS-GGG-----------S-----